Protein AF-A0A5K1H3C3-F1 (afdb_monomer)

pLDDT: mean 75.48, std 17.51, range [45.47, 95.75]

Secondary structure (DSSP, 8-state):
------HHHHHHHHS-TT--EEEEETTEEEEEE---SPPP------PPP---------------------

Sequence (70 aa):
RFKSQDIASSISKGAPEYCTVYTISKGKITSVRSATRAAPVTMMSSRPPTNIQPSTRVEPVEPSFQPSLK

Structure (mmCIF, N/CA/C/O backbone):
data_AF-A0A5K1H3C3-F1
#
_entry.id   AF-A0A5K1H3C3-F1
#
loop_
_atom_site.group_PDB
_atom_site.id
_atom_site.type_symbol
_atom_site.label_atom_id
_atom_site.label_alt_id
_atom_site.label_comp_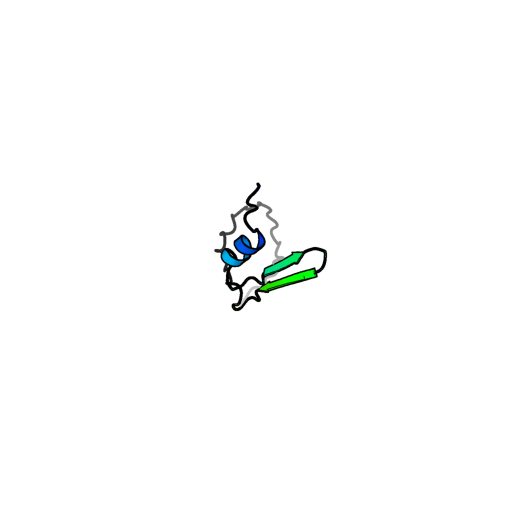id
_atom_site.label_asym_id
_atom_site.label_entity_id
_atom_site.label_seq_id
_atom_site.pdbx_PDB_ins_code
_atom_site.Cartn_x
_atom_site.Cartn_y
_atom_site.Cartn_z
_atom_site.occupancy
_atom_site.B_iso_or_equiv
_atom_site.auth_seq_id
_atom_site.auth_comp_id
_atom_site.auth_asym_id
_atom_site.auth_atom_id
_atom_site.pdbx_PDB_model_num
ATOM 1 N N . ARG A 1 1 ? -26.903 -14.908 0.585 1.00 50.66 1 ARG A N 1
ATOM 2 C CA . ARG A 1 1 ? -25.580 -14.893 1.258 1.00 50.66 1 ARG A CA 1
ATOM 3 C C . ARG A 1 1 ? -24.581 -14.298 0.278 1.00 50.66 1 ARG A C 1
ATOM 5 O O . ARG A 1 1 ? -24.224 -14.988 -0.668 1.00 50.66 1 ARG A O 1
ATOM 12 N N . PHE A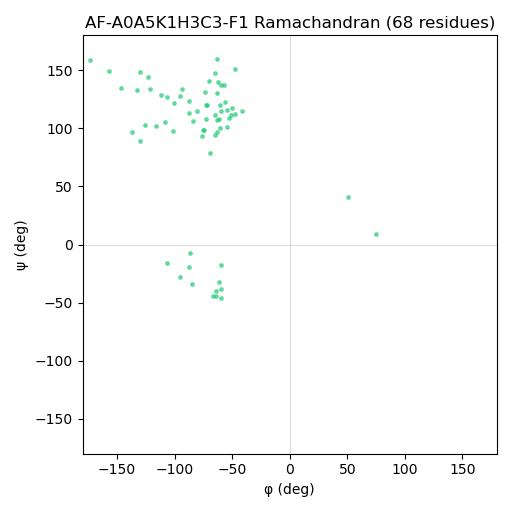 1 2 ? -24.195 -13.032 0.447 1.00 53.66 2 PHE A N 1
ATOM 13 C CA . PHE A 1 2 ? -23.061 -12.488 -0.297 1.00 53.66 2 PHE A CA 1
ATOM 14 C C . PHE A 1 2 ? -21.845 -13.310 0.121 1.00 53.66 2 PHE A C 1
ATOM 16 O O . PHE A 1 2 ? -21.409 -13.243 1.267 1.00 53.66 2 PHE A O 1
ATOM 23 N N . LYS A 1 3 ? -21.355 -14.164 -0.779 1.00 58.12 3 LYS A N 1
ATOM 24 C CA . LYS A 1 3 ? -19.991 -14.673 -0.689 1.00 58.12 3 LYS A CA 1
ATOM 25 C C . LYS A 1 3 ? -19.136 -13.456 -1.001 1.00 58.12 3 LYS A C 1
ATOM 27 O O . LYS A 1 3 ? -18.787 -13.242 -2.155 1.00 58.12 3 LYS A O 1
ATOM 32 N N . SER A 1 4 ? -18.967 -12.582 -0.012 1.00 57.75 4 SER A N 1
ATOM 33 C CA . SER A 1 4 ? -18.068 -11.446 -0.093 1.00 57.75 4 SER A CA 1
ATOM 34 C C . SER A 1 4 ? -16.728 -12.052 -0.457 1.00 57.75 4 SER A C 1
ATOM 36 O O . SER A 1 4 ? -16.118 -12.720 0.374 1.00 57.75 4 SER A O 1
ATOM 38 N N . GLN A 1 5 ? -16.354 -11.964 -1.733 1.00 61.97 5 GLN A N 1
ATOM 39 C CA . GLN A 1 5 ? -15.031 -12.354 -2.175 1.00 61.97 5 GLN A CA 1
ATOM 40 C C . GLN A 1 5 ? -14.082 -11.641 -1.230 1.00 61.97 5 GLN A C 1
ATOM 42 O O . GLN A 1 5 ? -14.161 -10.421 -1.102 1.00 61.97 5 GLN A O 1
ATOM 47 N N . ASP A 1 6 ? -13.310 -12.418 -0.475 1.00 81.50 6 ASP A N 1
ATOM 48 C CA . ASP A 1 6 ? -12.473 -11.880 0.581 1.00 81.50 6 ASP A CA 1
ATOM 49 C C . ASP A 1 6 ? -11.486 -10.904 -0.070 1.00 81.50 6 ASP A C 1
ATOM 51 O O . ASP A 1 6 ? -10.545 -11.315 -0.751 1.00 81.50 6 ASP A O 1
ATOM 55 N N . ILE A 1 7 ? -11.789 -9.603 0.025 1.00 84.38 7 ILE A N 1
ATOM 56 C CA . ILE A 1 7 ? -11.077 -8.544 -0.701 1.00 84.38 7 ILE A CA 1
ATOM 57 C C . ILE A 1 7 ? -9.607 -8.571 -0.292 1.00 84.38 7 ILE A C 1
ATOM 59 O O . ILE A 1 7 ? -8.731 -8.457 -1.144 1.00 84.38 7 ILE A O 1
ATOM 63 N N . ALA A 1 8 ? -9.338 -8.831 0.989 1.00 85.81 8 ALA A N 1
ATOM 64 C CA . ALA A 1 8 ? -7.993 -9.019 1.508 1.00 85.81 8 ALA A CA 1
ATOM 65 C C . ALA A 1 8 ? -7.271 -10.190 0.820 1.00 85.81 8 ALA A C 1
ATOM 67 O O . ALA A 1 8 ? -6.137 -10.022 0.374 1.00 85.81 8 ALA A O 1
ATOM 68 N N . SER A 1 9 ? -7.919 -11.346 0.649 1.00 85.81 9 SER A N 1
ATOM 69 C CA . SER A 1 9 ? -7.367 -12.497 -0.077 1.00 85.81 9 SER A CA 1
ATOM 70 C C . SER A 1 9 ? -7.142 -12.190 -1.555 1.00 85.81 9 SER A C 1
ATOM 72 O O . SER A 1 9 ? -6.110 -12.564 -2.111 1.00 85.81 9 SER A O 1
ATOM 74 N N . SER A 1 10 ? -8.068 -11.471 -2.194 1.00 90.31 10 SER A N 1
ATOM 75 C CA . SER A 1 10 ? -7.934 -11.069 -3.597 1.00 90.31 10 SER A CA 1
ATOM 76 C C . SER A 1 10 ? -6.747 -10.126 -3.799 1.00 90.31 10 SER A C 1
ATOM 78 O O . SER A 1 10 ? -5.962 -10.327 -4.722 1.00 90.31 10 SER A O 1
ATOM 80 N N . ILE A 1 11 ? -6.577 -9.137 -2.917 1.00 90.19 11 ILE A N 1
ATOM 81 C CA . ILE A 1 11 ? -5.437 -8.213 -2.951 1.00 90.19 11 ILE A CA 1
ATOM 82 C C . ILE A 1 11 ? -4.146 -8.966 -2.635 1.00 90.19 11 ILE A C 1
ATOM 84 O O . ILE A 1 11 ? -3.169 -8.810 -3.351 1.00 90.19 11 ILE A O 1
ATOM 88 N N . SER A 1 12 ? -4.141 -9.838 -1.628 1.00 87.81 12 SER A N 1
ATOM 89 C CA . SER A 1 12 ? -2.947 -10.604 -1.247 1.00 87.81 12 SER A CA 1
ATOM 90 C C . SER A 1 12 ? -2.444 -11.516 -2.370 1.00 87.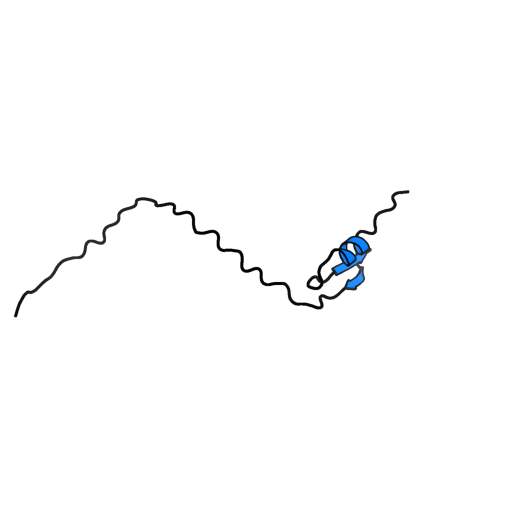81 12 SER A C 1
ATOM 92 O O . SER A 1 12 ? -1.241 -11.728 -2.479 1.00 87.81 12 SER A O 1
ATOM 94 N N . LYS A 1 13 ? -3.350 -12.046 -3.205 1.00 87.81 13 LYS A N 1
ATOM 95 C CA . LYS A 1 13 ? -3.016 -12.893 -4.363 1.00 87.81 13 LYS A CA 1
ATOM 96 C C . LYS A 1 13 ? -2.683 -12.097 -5.624 1.00 87.81 13 LYS A C 1
ATOM 98 O O . LYS A 1 13 ? -1.881 -12.555 -6.427 1.00 87.81 13 LYS A O 1
ATOM 103 N N . GLY A 1 14 ? -3.336 -10.954 -5.829 1.00 90.94 14 GLY A N 1
ATOM 104 C CA . GLY A 1 14 ? -3.143 -10.119 -7.017 1.00 90.94 14 GLY A CA 1
ATOM 105 C C . GLY A 1 14 ? -2.005 -9.107 -6.886 1.00 90.94 14 GLY A C 1
ATOM 106 O O . GLY A 1 14 ? -1.526 -8.596 -7.895 1.00 90.94 14 GLY A O 1
ATOM 107 N N . ALA A 1 15 ? -1.579 -8.799 -5.659 1.00 92.75 15 ALA A N 1
ATOM 108 C CA . ALA A 1 15 ? -0.522 -7.837 -5.399 1.00 92.75 15 ALA A CA 1
ATOM 109 C C . ALA A 1 15 ? 0.856 -8.416 -5.764 1.00 92.75 15 ALA A C 1
ATOM 111 O O . ALA A 1 15 ? 1.205 -9.512 -5.315 1.00 92.75 15 ALA A O 1
ATOM 112 N N . PRO A 1 16 ? 1.678 -7.669 -6.515 1.00 93.62 16 PRO A N 1
ATOM 113 C CA . PRO A 1 16 ? 3.056 -8.053 -6.790 1.00 93.62 16 PRO A CA 1
ATOM 114 C C . PRO A 1 16 ? 3.936 -8.128 -5.533 1.00 93.62 16 PRO A C 1
ATOM 116 O O . PRO A 1 16 ? 3.675 -7.472 -4.527 1.00 93.62 16 PRO A O 1
ATOM 119 N N . GLU A 1 17 ? 5.052 -8.853 -5.634 1.00 92.31 17 GLU A N 1
ATOM 120 C CA . GLU A 1 17 ? 6.047 -9.044 -4.558 1.00 92.31 17 GLU A CA 1
ATOM 121 C C . GLU A 1 17 ? 6.699 -7.750 -4.038 1.00 92.31 17 GLU A C 1
ATOM 123 O O . GLU A 1 17 ? 7.297 -7.742 -2.962 1.00 92.31 17 GLU A O 1
ATOM 128 N N . TYR A 1 18 ? 6.618 -6.655 -4.798 1.00 94.12 18 TYR A N 1
ATOM 129 C CA . TYR A 1 18 ? 7.145 -5.352 -4.386 1.00 94.12 18 TYR A CA 1
ATOM 130 C C . TYR A 1 18 ? 6.158 -4.524 -3.552 1.00 94.12 18 TYR A C 1
ATOM 132 O O . TYR A 1 18 ? 6.515 -3.458 -3.052 1.00 94.12 18 TYR A O 1
ATOM 140 N N . CYS A 1 19 ? 4.910 -4.974 -3.413 1.00 93.25 19 CYS A N 1
ATOM 141 C CA . CYS A 1 19 ? 3.899 -4.300 -2.611 1.00 93.25 19 CYS A CA 1
ATOM 142 C C . CYS A 1 19 ? 3.864 -4.878 -1.195 1.00 93.25 19 CYS A C 1
ATOM 144 O O . CYS A 1 19 ? 3.771 -6.091 -1.015 1.00 93.25 19 CYS A O 1
ATOM 146 N N . THR A 1 20 ? 3.830 -4.002 -0.191 1.00 95.38 20 THR A N 1
ATOM 147 C CA . THR A 1 20 ? 3.444 -4.398 1.166 1.00 95.38 20 THR A CA 1
ATOM 148 C C . THR A 1 20 ? 1.927 -4.298 1.301 1.00 95.38 20 THR A C 1
ATOM 150 O O . THR A 1 20 ? 1.354 -3.233 1.077 1.00 95.38 20 THR A O 1
ATOM 153 N N . VAL A 1 21 ? 1.268 -5.396 1.671 1.00 95.12 21 VAL A N 1
ATOM 154 C CA . VAL A 1 21 ? -0.192 -5.455 1.839 1.00 95.12 21 VAL A CA 1
ATOM 155 C C . VAL A 1 21 ? -0.536 -5.511 3.323 1.00 95.12 21 VAL A C 1
ATOM 157 O O . VAL A 1 21 ? -0.060 -6.387 4.046 1.00 95.12 21 VAL A O 1
ATOM 160 N N . TYR A 1 22 ? -1.405 -4.603 3.767 1.00 95.75 22 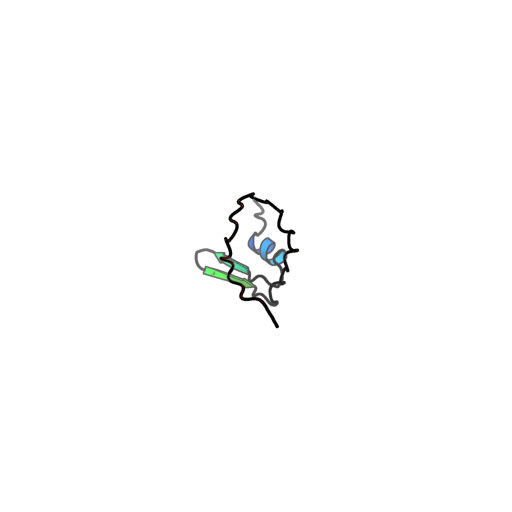TYR A N 1
ATOM 161 C CA . TYR A 1 22 ? -1.932 -4.565 5.130 1.00 95.75 22 TYR A CA 1
ATOM 162 C C . TYR A 1 22 ? -3.418 -4.902 5.119 1.00 95.75 22 TYR A C 1
ATOM 164 O O . TYR A 1 22 ? -4.198 -4.277 4.401 1.00 95.75 22 TYR A O 1
ATOM 172 N N . THR A 1 23 ? -3.823 -5.851 5.957 1.00 93.38 23 THR A N 1
ATOM 173 C CA . THR A 1 23 ? -5.241 -6.096 6.233 1.00 93.38 23 THR A CA 1
ATOM 174 C C . THR A 1 23 ? -5.591 -5.442 7.560 1.00 93.38 23 THR A C 1
ATOM 176 O O . THR A 1 23 ? -4.972 -5.738 8.582 1.00 93.38 23 THR A O 1
ATOM 179 N N . ILE A 1 24 ? -6.563 -4.528 7.546 1.00 93.44 24 ILE A N 1
ATOM 180 C CA . ILE A 1 24 ? -6.969 -3.741 8.715 1.00 93.44 24 ILE A CA 1
ATOM 181 C C . ILE A 1 24 ? -8.448 -3.994 8.987 1.00 93.44 24 ILE A C 1
ATOM 183 O O . ILE A 1 24 ? -9.278 -3.984 8.081 1.00 93.44 24 ILE A O 1
ATOM 187 N N . SER A 1 25 ? -8.799 -4.235 10.246 1.00 90.75 25 SER A N 1
ATOM 188 C CA . SER A 1 25 ? -10.183 -4.427 10.680 1.00 90.75 25 SER A CA 1
ATOM 189 C C . SER A 1 25 ? -10.376 -3.873 12.084 1.00 90.75 25 SER A C 1
ATOM 191 O O . SER A 1 25 ? -9.557 -4.111 12.969 1.00 90.75 25 SER A O 1
ATOM 193 N N . LYS A 1 26 ? -11.469 -3.127 12.297 1.00 93.19 26 LYS A N 1
ATOM 194 C CA . LYS A 1 26 ? -11.812 -2.519 13.599 1.00 93.19 26 LYS A CA 1
ATOM 195 C C . LYS A 1 26 ? -10.651 -1.716 14.219 1.00 93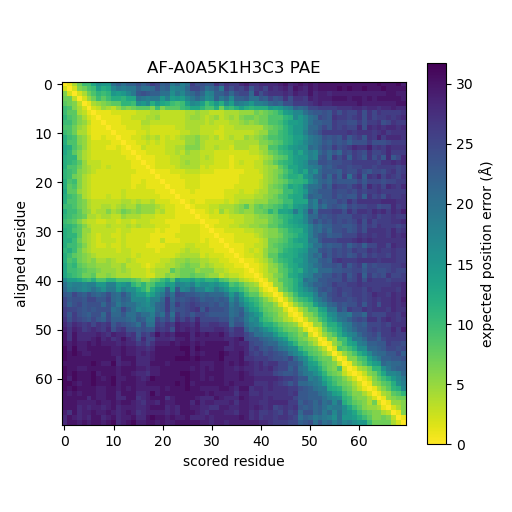.19 26 LYS A C 1
ATOM 197 O O . LYS A 1 26 ? -10.388 -1.813 15.413 1.00 93.19 26 LYS A O 1
ATOM 202 N N . GLY A 1 27 ? -9.922 -0.968 13.389 1.00 95.00 27 GLY A N 1
ATOM 203 C CA . GLY A 1 27 ? -8.799 -0.132 13.829 1.00 95.00 27 GLY A CA 1
ATOM 204 C C . GLY A 1 27 ? -7.514 -0.890 14.178 1.00 95.00 27 GLY A C 1
ATOM 205 O O . GLY A 1 27 ? -6.588 -0.277 14.697 1.00 95.00 27 GLY A O 1
ATOM 206 N N . LYS A 1 28 ? -7.427 -2.199 13.903 1.00 95.38 28 LYS A N 1
ATOM 207 C CA . LYS A 1 28 ? -6.218 -3.003 14.132 1.00 95.38 28 LYS A CA 1
ATOM 208 C C . LYS A 1 28 ? -5.748 -3.675 12.850 1.00 95.38 28 LYS A C 1
ATOM 210 O O . LYS A 1 28 ? -6.562 -4.114 12.039 1.00 95.38 28 LYS A O 1
A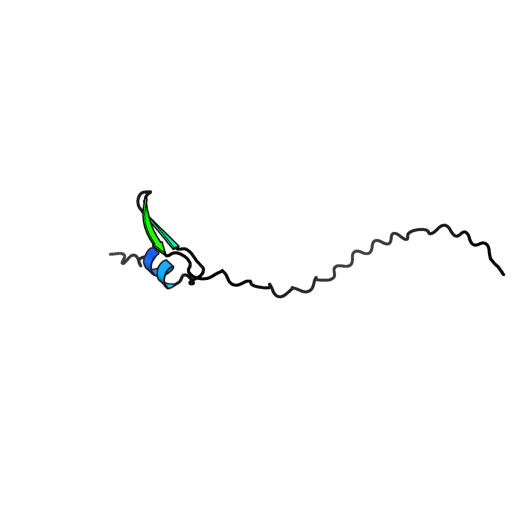TOM 215 N N . ILE A 1 29 ? -4.432 -3.781 12.695 1.00 94.94 29 ILE A N 1
ATOM 216 C CA . ILE A 1 29 ? -3.818 -4.591 11.642 1.00 94.94 29 ILE A CA 1
ATOM 217 C C . ILE A 1 29 ? -3.999 -6.060 12.031 1.00 94.94 29 ILE A C 1
ATOM 219 O O . ILE A 1 29 ? -3.555 -6.479 13.09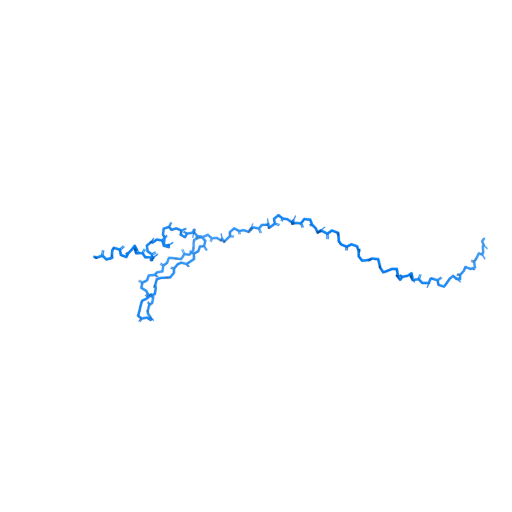7 1.00 94.94 29 ILE A O 1
ATOM 223 N N . THR A 1 30 ? -4.681 -6.829 11.189 1.00 93.50 30 THR A N 1
ATOM 224 C CA . THR A 1 30 ? -4.937 -8.258 11.411 1.00 93.50 30 THR A CA 1
ATOM 225 C C . THR A 1 30 ? -3.917 -9.144 10.707 1.00 93.50 30 THR A C 1
ATOM 227 O O . THR A 1 30 ? -3.649 -10.249 11.167 1.00 93.50 30 THR A O 1
ATOM 230 N N . SER A 1 31 ? -3.335 -8.672 9.602 1.00 92.12 31 SER A N 1
ATOM 231 C CA . SER A 1 31 ? -2.299 -9.384 8.854 1.00 92.12 31 SER A CA 1
ATOM 232 C C . SER A 1 31 ? -1.451 -8.417 8.031 1.00 92.12 31 SER A C 1
ATOM 234 O O . SER A 1 31 ? -1.946 -7.383 7.569 1.00 92.12 31 SER A O 1
ATOM 236 N N . VAL A 1 32 ? -0.180 -8.769 7.839 1.00 94.50 32 VAL A N 1
ATOM 237 C CA . VAL A 1 32 ? 0.791 -8.014 7.042 1.00 94.50 32 VAL A CA 1
ATOM 238 C C . VAL A 1 32 ? 1.518 -8.966 6.107 1.00 94.50 32 VAL A C 1
ATOM 240 O O . VAL A 1 32 ? 2.019 -10.003 6.540 1.00 94.50 32 VAL A O 1
ATOM 243 N N . ARG A 1 33 ? 1.622 -8.582 4.836 1.00 94.12 33 ARG A N 1
ATOM 244 C CA . ARG A 1 33 ? 2.487 -9.221 3.847 1.00 94.12 33 ARG A CA 1
ATOM 245 C C . ARG A 1 33 ? 3.529 -8.209 3.398 1.00 94.12 33 ARG A C 1
ATOM 247 O O . ARG A 1 33 ? 3.209 -7.312 2.623 1.00 94.12 33 ARG A O 1
ATOM 254 N N . SER A 1 34 ? 4.742 -8.333 3.920 1.00 95.50 34 SER A N 1
ATOM 255 C CA . SER A 1 34 ? 5.853 -7.438 3.591 1.00 95.50 34 SER A CA 1
ATOM 256 C C . SER A 1 34 ? 6.340 -7.650 2.162 1.00 95.50 34 SER A C 1
ATOM 258 O O . SER A 1 34 ? 6.442 -8.791 1.709 1.00 95.50 34 SER A O 1
ATOM 260 N N . ALA A 1 35 ? 6.676 -6.556 1.477 1.00 95.06 35 ALA A N 1
ATOM 261 C CA . ALA A 1 35 ? 7.370 -6.622 0.200 1.00 95.06 35 ALA A CA 1
ATOM 262 C C . ALA A 1 35 ? 8.721 -7.333 0.356 1.00 95.06 35 ALA A C 1
ATOM 264 O O . ALA A 1 35 ? 9.469 -7.080 1.302 1.00 95.06 35 ALA A O 1
ATOM 265 N N . THR A 1 36 ? 9.038 -8.205 -0.594 1.00 94.69 36 THR A N 1
ATOM 266 C CA . THR A 1 36 ? 10.297 -8.967 -0.628 1.00 94.69 36 THR A CA 1
ATOM 267 C C . THR A 1 36 ? 11.252 -8.445 -1.695 1.00 94.69 36 THR A C 1
ATOM 269 O O . THR A 1 36 ? 12.444 -8.745 -1.667 1.00 94.69 36 THR A O 1
ATOM 272 N N . ARG A 1 37 ? 10.746 -7.640 -2.637 1.00 93.00 37 ARG A N 1
ATOM 273 C CA . ARG A 1 37 ? 11.498 -7.136 -3.786 1.00 93.00 37 ARG A CA 1
ATOM 274 C C . ARG A 1 37 ? 11.345 -5.624 -3.925 1.00 93.00 37 ARG A C 1
ATOM 276 O O . ARG A 1 37 ? 10.298 -5.066 -3.616 1.00 93.00 37 ARG A O 1
ATOM 283 N N . ALA A 1 38 ? 12.377 -4.960 -4.440 1.00 91.81 38 ALA A N 1
ATOM 284 C CA . ALA A 1 38 ? 12.279 -3.557 -4.828 1.00 91.81 38 ALA A CA 1
ATOM 285 C C . ALA A 1 38 ? 11.285 -3.368 -5.988 1.00 91.81 38 ALA A C 1
ATOM 287 O O . ALA A 1 38 ? 11.153 -4.235 -6.860 1.00 91.81 38 ALA A O 1
ATOM 288 N N . ALA A 1 39 ? 10.605 -2.220 -6.009 1.00 88.69 39 ALA A N 1
ATOM 289 C CA . ALA A 1 39 ? 9.715 -1.871 -7.106 1.00 88.69 39 ALA A CA 1
ATOM 290 C C . ALA A 1 39 ? 10.501 -1.765 -8.427 1.00 88.69 39 ALA A C 1
ATOM 292 O O . ALA A 1 39 ? 11.625 -1.254 -8.438 1.00 88.69 39 ALA A O 1
ATOM 293 N N . PRO A 1 40 ? 9.941 -2.247 -9.548 1.00 88.50 40 PRO A N 1
ATOM 294 C CA . PRO A 1 40 ? 10.584 -2.105 -10.844 1.00 88.50 40 PRO A CA 1
ATOM 295 C C . PRO A 1 40 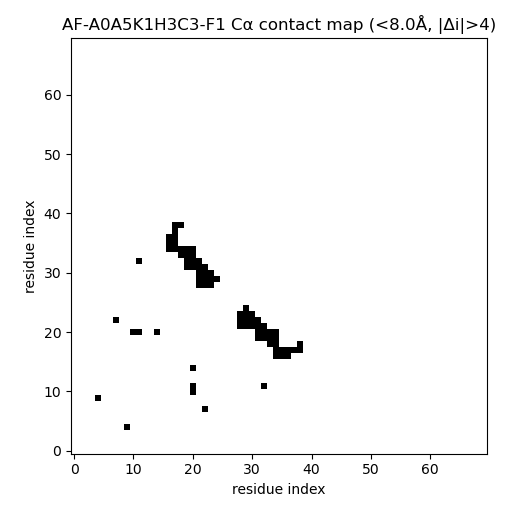? 10.703 -0.622 -11.214 1.00 88.50 40 PRO A C 1
ATOM 297 O O . PRO A 1 40 ? 9.726 0.124 -11.163 1.00 88.50 40 PRO A O 1
ATOM 300 N N . VAL A 1 41 ? 11.903 -0.197 -11.614 1.00 84.88 41 VAL A N 1
ATOM 301 C CA . VAL A 1 41 ? 12.132 1.148 -12.150 1.00 84.88 41 VAL A CA 1
ATOM 302 C C . VAL A 1 41 ? 11.584 1.175 -13.571 1.00 84.88 41 VAL A C 1
ATOM 304 O O . VAL A 1 41 ? 12.225 0.707 -14.511 1.00 84.88 41 VAL A O 1
ATOM 307 N N . THR A 1 42 ? 10.372 1.694 -13.742 1.00 77.50 42 THR A N 1
ATOM 308 C CA . THR A 1 42 ? 9.841 1.963 -15.076 1.00 77.50 42 THR A CA 1
ATOM 309 C C . THR A 1 42 ? 10.553 3.199 -15.611 1.00 77.50 42 THR A C 1
ATOM 311 O O . THR A 1 42 ? 10.187 4.324 -15.267 1.00 77.50 42 THR A O 1
ATOM 314 N N . MET A 1 43 ? 11.575 3.014 -16.448 1.00 64.19 43 MET A N 1
ATOM 315 C CA . MET A 1 43 ? 12.003 4.087 -17.341 1.00 64.19 43 MET A CA 1
ATOM 316 C C . MET A 1 43 ? 10.817 4.348 -18.264 1.00 64.19 43 MET A C 1
ATOM 318 O O . MET A 1 43 ? 10.563 3.582 -19.193 1.00 64.19 43 MET A O 1
ATOM 322 N N . MET A 1 44 ? 10.004 5.352 -17.927 1.00 66.31 44 MET A N 1
ATOM 323 C CA . MET A 1 44 ? 8.908 5.780 -18.784 1.00 66.31 44 MET A CA 1
ATOM 324 C C . MET A 1 44 ? 9.529 6.073 -20.141 1.00 66.31 44 MET A C 1
ATOM 326 O O . MET A 1 44 ? 10.391 6.945 -20.240 1.00 66.31 44 MET A O 1
ATOM 330 N N . SER A 1 45 ? 9.139 5.293 -21.152 1.00 66.50 45 SER A N 1
ATOM 331 C CA . SER A 1 45 ? 9.504 5.551 -22.538 1.00 66.50 45 SER A CA 1
ATOM 332 C C . SER A 1 45 ? 9.230 7.027 -22.795 1.00 66.50 45 SER A C 1
ATOM 334 O O . SER A 1 45 ? 8.091 7.486 -22.666 1.00 66.50 45 SER A O 1
ATOM 336 N N . SER A 1 46 ? 10.305 7.781 -23.009 1.00 63.53 46 SER A N 1
ATOM 337 C CA . SER A 1 46 ? 10.270 9.215 -23.225 1.00 63.53 46 SER A CA 1
ATOM 338 C C . SER A 1 46 ? 9.289 9.483 -24.354 1.00 63.53 46 SER A C 1
ATOM 340 O O . SER A 1 46 ? 9.578 9.169 -25.511 1.00 63.53 46 SER A O 1
ATOM 342 N N . ARG A 1 47 ? 8.123 10.053 -24.036 1.00 67.75 47 ARG A N 1
ATOM 343 C CA . ARG A 1 47 ? 7.325 10.702 -25.074 1.00 67.75 47 ARG A CA 1
ATOM 344 C C . ARG A 1 47 ? 8.262 11.739 -25.699 1.00 67.75 47 ARG A C 1
ATOM 346 O O . ARG A 1 47 ? 8.801 12.548 -24.939 1.00 67.75 47 ARG A O 1
ATOM 353 N N . PRO A 1 48 ? 8.526 11.708 -27.015 1.00 66.06 48 PRO A N 1
ATOM 354 C CA . PRO A 1 48 ? 9.278 12.792 -27.623 1.00 66.06 48 PRO A CA 1
ATOM 355 C C . PRO A 1 48 ? 8.521 14.097 -27.327 1.00 66.06 48 PRO A C 1
ATOM 357 O O . PRO A 1 48 ? 7.286 14.094 -27.382 1.00 66.06 48 PRO A O 1
ATOM 360 N N . PRO A 1 49 ? 9.206 15.191 -26.952 1.00 65.19 49 PRO A N 1
ATOM 361 C CA . PRO A 1 49 ? 8.527 16.458 -26.743 1.00 65.19 49 PRO A CA 1
ATOM 362 C C . PRO A 1 49 ? 7.860 16.863 -28.059 1.00 65.19 49 PRO A C 1
ATOM 364 O O . PRO A 1 49 ? 8.526 17.014 -29.083 1.00 65.19 49 PRO A O 1
ATOM 367 N N . THR A 1 50 ? 6.536 17.014 -28.049 1.00 66.81 50 THR A N 1
ATOM 368 C CA . THR A 1 50 ? 5.812 17.630 -29.161 1.00 66.81 50 THR A CA 1
ATOM 369 C C . THR A 1 50 ? 6.357 19.046 -29.332 1.00 66.81 50 THR A C 1
ATOM 371 O O . THR A 1 50 ? 6.241 19.871 -28.427 1.00 66.81 50 THR A O 1
ATOM 374 N N . ASN A 1 51 ? 6.997 19.310 -30.472 1.00 64.56 51 ASN A N 1
ATOM 375 C CA . ASN A 1 51 ? 7.469 20.634 -30.853 1.00 64.56 51 ASN A CA 1
ATOM 376 C C . ASN A 1 51 ? 6.251 21.556 -31.009 1.00 64.56 51 ASN A C 1
ATOM 378 O O . ASN A 1 51 ? 5.479 21.417 -31.954 1.00 64.56 51 ASN A O 1
ATOM 382 N N . ILE A 1 52 ? 6.065 22.471 -30.063 1.00 62.50 52 ILE A N 1
ATOM 383 C CA . ILE A 1 52 ? 5.221 23.647 -30.245 1.00 62.50 52 ILE A CA 1
ATOM 384 C C . ILE A 1 52 ? 6.209 24.805 -30.343 1.00 62.50 52 ILE A C 1
ATOM 386 O O . ILE A 1 52 ? 6.834 25.158 -29.346 1.00 62.50 52 ILE A O 1
ATOM 390 N N . GLN A 1 53 ? 6.422 25.331 -31.549 1.00 59.75 53 GLN A N 1
ATOM 391 C CA . GLN A 1 53 ? 7.203 26.543 -31.791 1.00 59.75 53 GLN A CA 1
ATOM 392 C C . GLN A 1 53 ? 6.293 27.767 -31.585 1.00 59.75 53 GLN A C 1
ATOM 394 O O . GLN A 1 53 ? 5.466 28.052 -32.450 1.00 59.75 53 GLN A O 1
ATOM 399 N N . PRO A 1 54 ? 6.426 28.539 -30.495 1.00 50.19 54 PRO A N 1
ATOM 400 C CA . PRO A 1 54 ? 5.985 29.923 -30.486 1.00 50.19 54 PRO A CA 1
ATOM 401 C C . PRO A 1 54 ? 7.055 30.789 -31.163 1.00 50.19 54 PRO A C 1
ATOM 403 O O . PRO A 1 54 ? 8.181 30.923 -30.686 1.00 50.19 54 PRO A O 1
ATOM 406 N N . SER A 1 55 ? 6.699 31.378 -32.304 1.00 53.56 55 SER A N 1
ATOM 407 C CA . SER A 1 55 ? 7.460 32.455 -32.937 1.00 53.56 55 SER A CA 1
ATOM 408 C C . SER A 1 55 ? 7.446 33.690 -32.034 1.00 53.56 55 SER A C 1
ATOM 410 O O . SER A 1 55 ? 6.538 34.513 -32.119 1.00 53.56 55 SER A O 1
ATOM 412 N N . THR A 1 56 ? 8.468 33.860 -31.202 1.00 49.22 56 THR A N 1
ATOM 413 C CA . THR A 1 56 ? 8.822 35.172 -30.649 1.00 49.22 56 THR A CA 1
ATOM 414 C C . THR A 1 56 ? 10.305 35.411 -30.860 1.00 49.22 56 THR A C 1
ATOM 416 O O . THR A 1 56 ? 11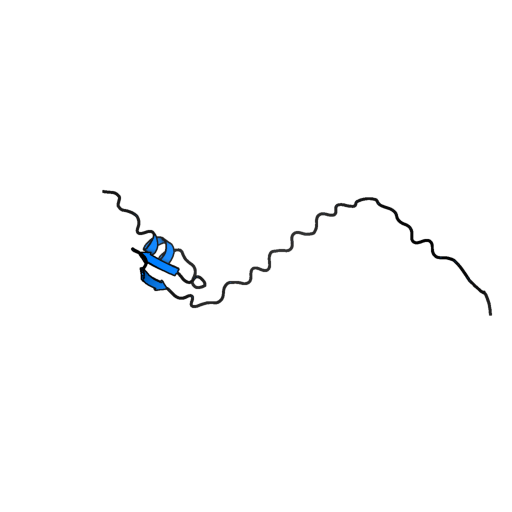.151 35.069 -30.038 1.00 49.22 56 THR A O 1
ATOM 419 N N . ARG A 1 57 ? 10.593 35.996 -32.023 1.00 52.25 57 ARG A N 1
ATOM 420 C CA . ARG A 1 57 ? 11.829 36.704 -32.342 1.00 52.25 57 ARG A CA 1
ATOM 421 C C . ARG A 1 57 ? 12.105 37.741 -31.248 1.00 52.25 57 ARG A C 1
ATOM 423 O O . ARG A 1 57 ? 11.401 38.742 -31.179 1.00 52.25 57 ARG A O 1
ATOM 430 N N . VAL A 1 58 ? 13.147 37.533 -30.452 1.00 50.59 58 VAL A N 1
ATOM 431 C CA . VAL A 1 58 ? 13.914 38.637 -29.866 1.00 50.59 58 VAL A CA 1
ATOM 432 C C . VAL A 1 58 ? 15.371 38.410 -30.229 1.00 50.59 58 VAL A C 1
ATOM 434 O O . VAL A 1 58 ? 16.038 37.500 -29.750 1.00 50.59 58 VAL A O 1
ATOM 437 N N . GLU A 1 59 ? 15.790 39.190 -31.211 1.00 53.38 59 GLU A N 1
ATOM 438 C CA . GLU A 1 59 ? 17.145 39.274 -31.726 1.00 53.38 59 GLU A CA 1
ATOM 439 C C . GLU A 1 59 ? 18.004 39.985 -30.663 1.00 53.38 59 GLU A C 1
ATOM 441 O O . GLU A 1 59 ? 17.669 41.114 -30.292 1.00 53.38 59 GLU A O 1
ATOM 446 N N . PRO A 1 60 ? 19.065 39.372 -30.114 1.00 60.66 60 PRO A N 1
ATOM 447 C CA . PRO A 1 60 ? 20.017 40.104 -29.294 1.00 60.66 60 PRO A CA 1
ATOM 448 C C . PRO A 1 60 ? 20.838 40.996 -30.229 1.00 60.66 60 PRO A C 1
ATOM 450 O O . PRO A 1 60 ? 21.646 40.496 -31.009 1.00 60.66 60 PRO A O 1
ATOM 453 N N . VAL A 1 61 ? 20.600 42.308 -30.185 1.00 60.66 61 VAL A N 1
ATOM 454 C CA . VAL A 1 61 ? 21.416 43.283 -30.917 1.00 60.66 61 VAL A CA 1
ATOM 455 C C . VAL A 1 61 ? 22.832 43.248 -30.335 1.00 60.66 61 VAL A C 1
ATOM 457 O O . VAL A 1 61 ? 23.047 43.592 -29.175 1.00 60.66 61 VAL A O 1
ATOM 460 N N . GLU A 1 62 ? 23.788 42.752 -31.114 1.00 56.72 62 GLU A N 1
ATOM 461 C CA . GLU A 1 62 ? 25.207 42.707 -30.754 1.00 56.72 62 GLU A CA 1
ATOM 462 C C . GLU A 1 62 ? 25.845 44.042 -31.183 1.00 56.72 62 GLU A C 1
ATOM 464 O O . GLU A 1 62 ? 25.848 44.347 -32.381 1.00 56.72 62 GLU A O 1
ATOM 469 N N . PRO A 1 63 ? 26.302 44.904 -30.252 1.00 55.16 63 PRO A N 1
ATOM 470 C CA . PRO A 1 63 ? 26.942 46.159 -30.612 1.00 55.16 63 PRO A CA 1
ATOM 471 C C . PRO A 1 63 ? 28.374 45.914 -31.102 1.00 55.16 63 PRO A C 1
ATOM 473 O O . PRO A 1 63 ? 29.344 45.934 -30.348 1.00 55.16 63 PRO A O 1
ATOM 476 N N . SER A 1 64 ? 28.469 45.787 -32.421 1.00 52.91 64 SER A N 1
ATOM 477 C CA . SER A 1 64 ? 29.677 45.792 -33.234 1.00 52.91 64 SER A CA 1
ATOM 478 C C . SER A 1 64 ? 30.700 46.854 -32.810 1.00 52.91 64 SER A C 1
ATOM 480 O O . SER A 1 64 ? 30.479 48.050 -33.011 1.00 52.91 64 SER A O 1
ATOM 482 N N . PHE A 1 65 ? 31.872 46.420 -32.342 1.00 54.22 65 PHE A N 1
ATOM 483 C CA . PHE A 1 65 ? 33.087 47.233 -32.396 1.00 54.22 65 PHE A CA 1
ATOM 484 C C . PHE A 1 65 ? 34.282 46.377 -32.823 1.00 54.22 65 PHE A C 1
ATOM 486 O O . PHE A 1 65 ? 34.908 45.682 -32.027 1.00 54.22 65 PHE A O 1
ATOM 493 N N . GLN A 1 66 ? 34.586 46.431 -34.120 1.00 53.00 66 GLN A N 1
ATOM 494 C CA . GLN A 1 66 ? 35.840 45.942 -34.677 1.00 53.00 66 GLN A CA 1
ATOM 495 C C . GLN A 1 66 ? 36.831 47.095 -34.814 1.00 53.00 66 GLN A C 1
ATOM 497 O O . GLN A 1 66 ? 36.550 48.058 -35.528 1.00 53.00 66 GLN A O 1
ATOM 502 N N . PRO A 1 67 ? 38.040 46.942 -34.274 1.00 50.41 67 PRO A N 1
ATOM 503 C CA . PRO A 1 67 ? 39.230 47.437 -34.933 1.00 50.41 67 PRO A CA 1
ATOM 504 C C . PRO A 1 67 ? 39.950 46.271 -35.630 1.00 50.41 67 PRO A C 1
ATOM 506 O O . PRO A 1 67 ? 40.698 45.507 -35.026 1.00 50.41 67 PRO A O 1
ATOM 509 N N . SER A 1 68 ? 39.692 46.162 -36.937 1.00 54.72 68 SER A N 1
ATOM 510 C CA . SER A 1 68 ? 40.654 45.716 -37.962 1.00 54.72 68 SER A CA 1
ATOM 511 C C . SER A 1 68 ? 41.993 46.454 -37.771 1.00 54.72 68 SER A C 1
ATOM 513 O O . SER A 1 68 ? 41.979 47.606 -37.359 1.00 54.72 68 SER A O 1
ATOM 515 N N . LEU A 1 69 ? 43.189 45.971 -38.094 1.00 58.69 69 LEU A N 1
ATOM 516 C CA . LEU A 1 69 ? 43.684 44.889 -38.939 1.00 58.69 69 LEU A CA 1
ATOM 517 C C . LEU A 1 69 ? 45.213 44.829 -38.675 1.00 58.69 69 LEU A C 1
ATOM 519 O O . LEU A 1 69 ? 45.790 45.882 -38.405 1.00 58.69 69 LEU A O 1
ATOM 523 N N . LYS A 1 70 ? 45.831 43.678 -38.976 1.00 45.47 70 LYS A N 1
ATOM 524 C CA . LYS A 1 70 ? 47.270 43.453 -39.269 1.00 45.47 70 LYS A CA 1
ATOM 525 C C . LYS A 1 70 ? 48.233 43.348 -38.087 1.00 45.47 70 LYS A C 1
ATOM 527 O O . LYS A 1 70 ? 48.559 44.380 -37.471 1.00 45.47 70 LYS A O 1
#

Solvent-accessible surface area (backbone atoms only — not comparable to full-atom values): 5086 Å² total; per-residue (Å²): 129,85,79,69,71,55,60,64,59,53,46,67,71,70,52,58,59,46,48,65,48,75,40,72,57,96,93,38,79,78,48,76,44,76,46,82,43,80,69,83,83,75,78,70,78,75,74,74,80,79,86,77,84,79,92,72,90,75,81,83,82,74,86,85,81,83,83,84,79,136

Mean predicted aligned error: 16.03 Å

Radius of gyration: 30.65 Å; Cα contacts (8 Å, |Δi|>4): 38; chains: 1; bounding box: 73×62×53 Å

Organism: NCBI:txid210225

Foldseek 3Di:
DPPPVPVLVVCVVPPDLQDWGFDDDPRDTPDIDDRPDHDDDPPPPDPPPDDDDDDDDDDDDDPDDDDDDD